Protein AF-W4M4Y8-F1 (afdb_monomer_lite)

Organism: NCBI:txid1429439

pLDDT: mean 91.04, std 10.75, range [49.19, 98.5]

Radius of gyration: 14.83 Å; chains: 1; bounding box: 35×36×44 Å

Secondary structure (DSSP, 8-state):
-PPPPPSEEEEE-SSS-GGGGHHHHHHHT--EEEEE-SS-EEEEEEETTEEEEESB-SSSTT-BHHHHHHHHHHHTTS-HHHHHHHHHHHHHHHHT--

Structure (mmCIF, N/CA/C/O backbone):
data_AF-W4M4Y8-F1
#
_entry.id   AF-W4M4Y8-F1
#
loop_
_atom_site.group_PDB
_atom_site.id
_atom_site.type_symbol
_atom_site.label_atom_id
_atom_site.label_alt_id
_atom_site.label_comp_id
_atom_site.label_asym_id
_atom_site.label_entity_id
_atom_site.label_seq_id
_atom_site.pdbx_PDB_ins_code
_atom_site.Cartn_x
_atom_site.Cartn_y
_atom_site.Cartn_z
_atom_site.occupancy
_atom_site.B_iso_or_equiv
_atom_site.auth_seq_id
_atom_site.auth_comp_id
_atom_site.auth_asym_id
_atom_site.auth_atom_id
_atom_site.pdbx_PDB_model_num
ATOM 1 N N . THR A 1 1 ? -2.077 -7.140 28.956 1.00 71.75 1 THR A N 1
ATOM 2 C CA . THR A 1 1 ? -2.084 -5.978 28.047 1.00 71.75 1 THR A CA 1
ATOM 3 C C . THR A 1 1 ? -2.505 -6.479 26.687 1.00 71.75 1 THR A C 1
ATOM 5 O O . THR A 1 1 ? -2.150 -7.601 26.355 1.00 71.75 1 THR A O 1
ATOM 8 N N . VAL A 1 2 ? -3.345 -5.732 25.976 1.00 76.81 2 VAL A N 1
ATOM 9 C CA . VAL A 1 2 ? -3.768 -6.082 24.613 1.00 76.81 2 VAL A CA 1
ATOM 10 C C . VAL A 1 2 ? -2.926 -5.233 23.672 1.00 76.81 2 VAL A C 1
ATOM 12 O O . VAL A 1 2 ? -2.837 -4.024 23.888 1.00 76.81 2 VAL A O 1
ATOM 15 N N . ASP A 1 3 ? -2.270 -5.865 22.703 1.00 83.38 3 ASP A N 1
ATOM 16 C CA . ASP A 1 3 ? -1.486 -5.154 21.695 1.00 83.38 3 ASP A CA 1
ATOM 17 C C . ASP A 1 3 ? -2.423 -4.346 20.781 1.00 83.38 3 ASP A C 1
ATOM 19 O O . ASP A 1 3 ? -3.525 -4.819 20.476 1.00 83.38 3 ASP A O 1
ATOM 23 N N . PRO A 1 4 ? -2.036 -3.128 20.363 1.00 89.25 4 PRO A N 1
ATOM 24 C CA . PRO A 1 4 ? -2.847 -2.345 19.442 1.00 89.25 4 PRO A CA 1
ATOM 25 C C . PRO A 1 4 ? -2.946 -3.056 18.082 1.00 89.25 4 PRO A C 1
ATOM 27 O O . PRO A 1 4 ? -2.014 -3.771 17.691 1.00 89.25 4 PRO A O 1
ATOM 30 N N . PRO A 1 5 ? -4.049 -2.868 17.340 1.00 90.44 5 PRO A N 1
ATOM 31 C CA . PRO A 1 5 ? -4.131 -3.381 15.984 1.00 90.44 5 PRO A CA 1
ATOM 32 C C . PRO A 1 5 ? -3.094 -2.704 15.075 1.00 90.44 5 PRO A C 1
ATOM 34 O O . PRO A 1 5 ? -2.687 -1.572 15.337 1.00 90.44 5 PRO A O 1
ATOM 37 N N . PRO A 1 6 ? -2.673 -3.371 13.988 1.00 93.19 6 PRO A N 1
ATOM 38 C CA . PRO A 1 6 ? -1.873 -2.733 12.951 1.00 93.19 6 PRO A CA 1
ATOM 39 C C . PRO A 1 6 ? -2.598 -1.541 12.317 1.00 93.19 6 PRO A C 1
ATOM 41 O O . PRO A 1 6 ? -3.791 -1.624 12.022 1.00 93.19 6 PRO A O 1
ATOM 44 N N . ASP A 1 7 ? -1.853 -0.480 12.003 1.00 95.06 7 ASP A N 1
ATOM 45 C CA . ASP A 1 7 ? -2.387 0.660 11.248 1.00 95.06 7 ASP A CA 1
ATOM 46 C C . ASP A 1 7 ? -2.684 0.295 9.783 1.00 95.06 7 ASP A C 1
ATOM 48 O O . ASP A 1 7 ? -3.655 0.775 9.202 1.00 95.06 7 ASP A O 1
ATOM 52 N N . LEU A 1 8 ? -1.866 -0.580 9.186 1.00 96.56 8 LEU A N 1
ATOM 53 C CA . LEU A 1 8 ? -1.968 -1.002 7.788 1.00 96.56 8 LEU A CA 1
ATOM 54 C C . LEU A 1 8 ? -1.748 -2.512 7.643 1.00 96.56 8 LEU A C 1
ATOM 56 O O . LEU A 1 8 ? -0.762 -3.060 8.138 1.00 96.56 8 LEU A O 1
ATOM 60 N N . VAL A 1 9 ? -2.622 -3.168 6.881 1.00 95.88 9 VAL A N 1
ATOM 61 C CA . VAL A 1 9 ? -2.458 -4.552 6.409 1.00 95.88 9 VAL A CA 1
ATOM 62 C C . VAL A 1 9 ? -2.344 -4.567 4.884 1.00 95.88 9 VAL A C 1
ATOM 64 O O . VAL A 1 9 ? -3.058 -3.844 4.197 1.00 95.88 9 VAL A O 1
ATOM 67 N N . ILE A 1 10 ? -1.466 -5.409 4.333 1.00 95.31 10 ILE A N 1
ATOM 68 C CA . ILE A 1 10 ? -1.330 -5.610 2.883 1.00 95.31 10 ILE A CA 1
ATOM 69 C C . ILE A 1 10 ? -1.691 -7.060 2.548 1.00 95.31 10 ILE A C 1
ATOM 71 O O . ILE A 1 10 ? -1.078 -7.995 3.061 1.00 95.31 10 ILE A O 1
ATOM 75 N N . GLU A 1 11 ? -2.669 -7.239 1.668 1.00 93.31 11 GLU A N 1
ATOM 76 C CA . GLU A 1 11 ? -3.188 -8.521 1.192 1.00 93.31 11 GLU A CA 1
ATOM 77 C C . GLU A 1 11 ? -2.898 -8.704 -0.304 1.00 93.31 11 GLU A C 1
ATOM 79 O O . GLU A 1 11 ? -3.016 -7.770 -1.103 1.00 93.31 11 GLU A O 1
ATOM 84 N N . VAL A 1 12 ? -2.532 -9.929 -0.689 1.00 90.06 12 VAL A N 1
ATOM 85 C CA . VAL A 1 12 ? -2.234 -10.315 -2.075 1.00 90.06 12 VAL A CA 1
ATOM 86 C C . VAL A 1 12 ? -3.147 -11.478 -2.475 1.00 90.06 12 VAL A C 1
ATOM 88 O O . VAL A 1 12 ? -2.913 -12.633 -2.120 1.00 90.06 12 VAL A O 1
ATOM 91 N N . ASP A 1 13 ? -4.178 -11.161 -3.252 1.00 83.88 13 ASP A N 1
ATOM 92 C CA . A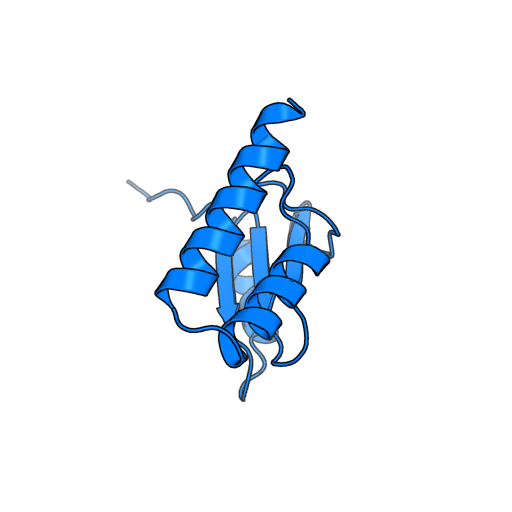SP A 1 13 ? -5.310 -12.021 -3.598 1.00 83.88 13 ASP A CA 1
ATOM 93 C C . ASP A 1 13 ? -5.202 -12.526 -5.034 1.00 83.88 13 ASP A C 1
ATOM 95 O O . ASP A 1 13 ? -5.958 -12.119 -5.912 1.00 83.88 13 ASP A O 1
ATOM 99 N N . ILE A 1 14 ? -4.251 -13.420 -5.298 1.00 72.38 14 ILE A N 1
ATOM 100 C CA . ILE A 1 14 ? -4.061 -13.954 -6.657 1.00 72.38 14 ILE A CA 1
ATOM 101 C C . ILE A 1 14 ? -4.976 -15.157 -6.928 1.00 72.38 14 ILE A C 1
ATOM 103 O O . ILE A 1 14 ? -5.449 -15.344 -8.045 1.00 72.38 14 ILE A O 1
ATOM 107 N N . THR A 1 15 ? -5.224 -15.997 -5.919 1.00 65.69 15 THR A N 1
ATOM 108 C CA . THR A 1 15 ? -5.928 -17.285 -6.090 1.00 65.69 15 THR A CA 1
ATOM 109 C C . THR A 1 15 ? -7.088 -17.507 -5.119 1.00 65.69 15 THR A C 1
ATOM 111 O O . THR A 1 15 ? -7.982 -18.296 -5.417 1.00 65.69 15 THR A O 1
ATOM 114 N N . HIS A 1 16 ? -7.119 -16.806 -3.981 1.00 60.75 16 HIS A N 1
ATOM 115 C CA . HIS A 1 16 ? -8.173 -16.913 -2.970 1.00 60.75 16 HIS A CA 1
ATOM 116 C C . HIS A 1 16 ? -8.700 -15.522 -2.608 1.00 60.75 16 HIS A C 1
ATOM 118 O O . HIS A 1 16 ? -7.916 -14.619 -2.324 1.00 60.75 16 HIS A O 1
ATOM 124 N N . LEU A 1 17 ? -10.028 -15.351 -2.610 1.00 63.00 17 LEU A N 1
ATOM 125 C CA . LEU A 1 17 ? -10.666 -14.083 -2.255 1.00 63.00 17 LEU A CA 1
ATOM 126 C C . LEU A 1 17 ? -10.490 -13.783 -0.759 1.00 63.00 17 LEU A C 1
ATOM 128 O O . LEU A 1 17 ? -11.162 -14.361 0.094 1.00 63.00 17 LEU A O 1
ATOM 132 N N . SER A 1 18 ? -9.635 -12.816 -0.454 1.00 60.41 18 SER A N 1
ATOM 133 C CA . SER A 1 18 ? -9.389 -12.279 0.886 1.00 60.41 18 SER A CA 1
ATOM 134 C C . SER A 1 18 ? -10.460 -11.280 1.330 1.00 60.41 18 SER A C 1
ATOM 136 O O . SER A 1 18 ? -10.453 -10.823 2.469 1.00 60.41 18 SER A O 1
ATOM 138 N N . LEU A 1 19 ? -11.466 -11.011 0.482 1.00 59.09 19 LEU A N 1
ATOM 139 C CA . LEU A 1 19 ? -12.681 -10.274 0.861 1.00 59.09 19 LEU A CA 1
ATOM 140 C C . LEU A 1 19 ? -13.346 -10.853 2.125 1.00 59.09 19 LEU A C 1
ATOM 142 O O . LEU A 1 19 ? -13.911 -10.103 2.915 1.00 59.09 19 LEU A O 1
ATOM 146 N N . ASN A 1 20 ? -13.192 -12.157 2.378 1.00 73.81 20 ASN A N 1
ATOM 147 C CA . ASN A 1 20 ? -13.682 -12.808 3.596 1.00 73.81 20 ASN A CA 1
ATOM 148 C C . ASN A 1 20 ? -12.961 -12.365 4.888 1.00 73.81 20 ASN A C 1
ATOM 150 O O . ASN A 1 20 ? -13.456 -12.659 5.974 1.00 73.81 20 ASN A O 1
ATOM 154 N N . LYS A 1 21 ? -11.814 -11.674 4.805 1.00 84.88 21 LYS A N 1
ATOM 155 C CA . LYS A 1 21 ? -11.048 -11.194 5.969 1.00 84.88 21 LYS A CA 1
ATOM 156 C C . LYS A 1 21 ? -11.362 -9.752 6.368 1.00 84.88 21 LYS A C 1
ATOM 158 O O . LYS A 1 21 ? -11.103 -9.390 7.510 1.00 84.88 21 LYS A O 1
ATOM 163 N N . LEU A 1 22 ? -11.941 -8.939 5.478 1.00 90.75 22 LEU A N 1
ATOM 164 C CA . LEU A 1 22 ? -12.261 -7.538 5.790 1.00 90.75 22 LEU A CA 1
ATOM 165 C C . LEU A 1 22 ? -13.146 -7.393 7.046 1.00 90.75 22 LEU A C 1
ATOM 167 O O . LEU A 1 22 ? -12.803 -6.582 7.900 1.00 90.75 22 LEU A O 1
ATOM 171 N N . PRO A 1 23 ? -14.206 -8.199 7.264 1.00 92.38 23 PRO A N 1
ATOM 172 C CA . PRO A 1 23 ? -14.983 -8.107 8.504 1.00 92.38 23 PRO A CA 1
ATOM 173 C C . PRO A 1 23 ? -14.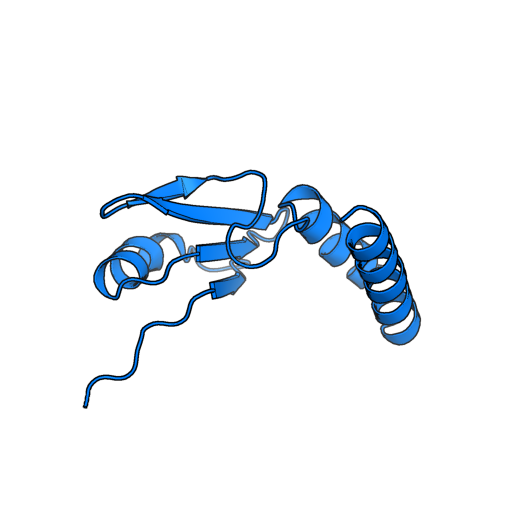169 -8.420 9.771 1.00 92.38 23 PRO A C 1
ATOM 175 O O . PRO A 1 23 ? -14.410 -7.825 10.817 1.00 92.38 23 PRO A O 1
ATOM 178 N N . LEU A 1 24 ? -13.185 -9.325 9.688 1.00 91.69 24 LEU A N 1
ATOM 179 C CA . LEU A 1 24 ? -12.291 -9.636 10.808 1.00 91.69 24 LEU A CA 1
ATOM 180 C C . LEU A 1 24 ? -11.358 -8.459 11.113 1.00 91.69 24 LEU A C 1
ATOM 182 O O . LEU A 1 24 ? -11.191 -8.104 12.276 1.00 91.69 24 LEU A O 1
ATOM 186 N N . TYR A 1 25 ? -10.775 -7.848 10.080 1.00 93.81 25 TYR A N 1
ATOM 187 C CA . TYR A 1 25 ? -9.904 -6.681 10.231 1.00 93.81 25 TYR A CA 1
ATOM 188 C C . TYR A 1 25 ? -10.647 -5.466 10.793 1.00 93.81 25 TYR A C 1
ATOM 190 O O . TYR A 1 25 ? -10.114 -4.791 11.672 1.00 93.81 25 TYR A O 1
ATOM 198 N N . ALA A 1 26 ? -11.905 -5.264 10.393 1.00 94.38 26 ALA A N 1
ATOM 199 C CA . ALA A 1 26 ? -12.770 -4.248 10.985 1.00 94.38 26 ALA A CA 1
ATOM 200 C C . ALA A 1 26 ? -13.038 -4.537 12.472 1.00 94.38 26 ALA A C 1
ATOM 202 O O . ALA A 1 26 ? -12.870 -3.656 13.309 1.00 94.38 26 ALA A O 1
ATOM 203 N N . ALA A 1 27 ? -13.364 -5.789 12.820 1.00 93.12 27 ALA A N 1
ATOM 204 C CA . ALA A 1 27 ? -13.668 -6.186 14.197 1.00 93.12 27 ALA A CA 1
ATOM 205 C C . ALA A 1 27 ? -12.490 -6.014 15.173 1.00 93.12 27 ALA A C 1
ATOM 207 O O . ALA A 1 27 ? -12.714 -5.812 16.365 1.00 93.12 27 ALA A O 1
ATOM 208 N N . ILE A 1 28 ? -11.247 -6.101 14.687 1.00 92.19 28 ILE A N 1
ATOM 209 C CA . ILE A 1 28 ? -10.047 -5.844 15.499 1.00 92.19 28 ILE A CA 1
ATOM 210 C C . ILE A 1 28 ? -9.521 -4.407 15.359 1.00 92.19 28 ILE A C 1
ATOM 212 O O . ILE A 1 28 ? -8.565 -4.062 16.041 1.00 92.19 28 ILE A O 1
ATOM 216 N N . GLY A 1 29 ? -10.137 -3.567 14.521 1.00 93.44 29 GLY A N 1
ATOM 217 C CA . GLY A 1 29 ? -9.814 -2.144 14.401 1.00 93.44 29 GLY A CA 1
ATOM 218 C C . GLY A 1 29 ? -8.596 -1.814 13.533 1.00 93.44 29 GLY A C 1
ATOM 219 O O . GLY A 1 29 ? -7.913 -0.834 13.814 1.00 93.44 29 GLY A O 1
ATOM 220 N N . VAL A 1 30 ? -8.299 -2.604 12.497 1.00 95.88 30 VAL A N 1
ATOM 221 C CA . VAL A 1 30 ? -7.250 -2.250 11.521 1.00 95.88 30 VAL A CA 1
ATOM 222 C C . VAL A 1 30 ? -7.698 -1.034 10.708 1.00 95.88 30 VAL A C 1
ATOM 224 O O . VAL A 1 30 ? -8.703 -1.096 9.998 1.00 95.88 30 VAL A O 1
ATOM 227 N N . THR A 1 31 ? -6.933 0.055 10.769 1.00 96.19 31 THR A N 1
ATOM 228 C CA . THR A 1 31 ? -7.301 1.337 10.145 1.00 96.19 31 THR A CA 1
ATOM 229 C C . THR A 1 31 ? -7.381 1.247 8.619 1.00 96.19 31 THR A C 1
ATOM 231 O O . THR A 1 31 ? -8.313 1.780 8.011 1.00 96.19 31 THR A O 1
ATOM 234 N N . GLU A 1 32 ? -6.431 0.557 7.986 1.00 97.75 32 GLU A N 1
ATOM 235 C CA . GLU A 1 32 ? -6.308 0.517 6.530 1.00 97.75 32 GLU A CA 1
ATOM 236 C C . GLU A 1 32 ? -5.889 -0.863 6.006 1.00 97.75 32 GLU A C 1
ATOM 238 O O . GLU A 1 32 ? -5.068 -1.560 6.604 1.00 97.75 32 GLU A O 1
ATOM 243 N N . VAL A 1 33 ? -6.435 -1.261 4.855 1.00 97.12 33 VAL A N 1
ATOM 244 C CA . VAL A 1 33 ? -6.075 -2.503 4.160 1.00 97.12 33 VAL A CA 1
ATOM 245 C C . VAL A 1 33 ? -5.785 -2.206 2.693 1.00 97.12 33 VAL A C 1
ATOM 247 O O . VAL A 1 33 ? -6.636 -1.687 1.974 1.00 97.12 33 VAL A O 1
ATOM 250 N N . TRP A 1 34 ? -4.604 -2.578 2.208 1.00 97.50 34 TRP A N 1
ATOM 251 C CA . TRP A 1 34 ? -4.287 -2.584 0.779 1.00 97.50 34 TRP A CA 1
ATOM 252 C C . TRP A 1 34 ? -4.485 -3.983 0.228 1.00 97.50 34 TRP A C 1
ATOM 254 O O . TRP A 1 34 ? -3.874 -4.930 0.710 1.00 97.50 34 TRP A O 1
ATOM 264 N N . ARG A 1 35 ? -5.306 -4.120 -0.807 1.00 95.69 35 ARG A N 1
ATOM 265 C CA . ARG A 1 35 ? -5.583 -5.406 -1.446 1.00 95.69 35 ARG A CA 1
ATOM 266 C C . ARG A 1 35 ? -5.122 -5.369 -2.889 1.00 95.69 35 ARG A C 1
ATOM 268 O O . ARG A 1 35 ? -5.646 -4.576 -3.665 1.00 95.69 35 ARG A O 1
ATOM 275 N N . TYR A 1 36 ? -4.199 -6.249 -3.253 1.00 95.00 36 TYR A N 1
ATOM 276 C CA . TYR A 1 36 ? -3.828 -6.486 -4.644 1.00 95.00 36 TYR A CA 1
ATOM 277 C C . TYR A 1 36 ? -4.568 -7.707 -5.190 1.00 95.00 36 TYR A C 1
ATOM 279 O O . TYR A 1 36 ? -4.378 -8.801 -4.672 1.00 95.00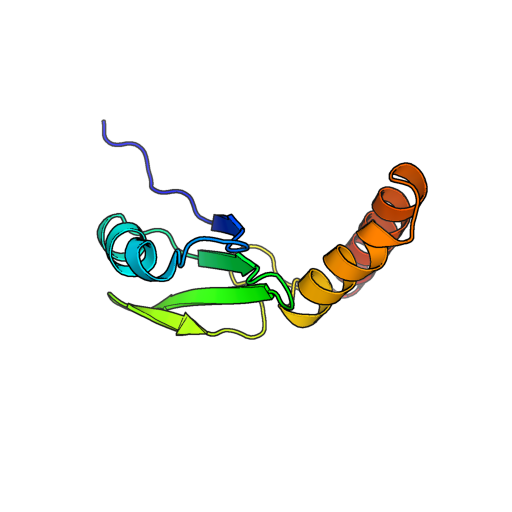 36 TYR A O 1
ATOM 287 N N . ASP A 1 37 ? -5.380 -7.553 -6.235 1.00 91.94 37 ASP A N 1
ATOM 288 C CA . ASP A 1 37 ? -6.208 -8.639 -6.798 1.00 91.94 37 ASP A CA 1
ATOM 289 C C . ASP A 1 37 ? -5.555 -9.401 -7.968 1.00 91.94 37 ASP A C 1
ATOM 291 O O . ASP A 1 37 ? -6.201 -10.180 -8.667 1.00 91.94 37 ASP A O 1
ATOM 295 N N . GLY A 1 38 ? -4.264 -9.158 -8.207 1.00 91.69 38 GLY A N 1
ATOM 296 C CA . GLY A 1 38 ? -3.527 -9.688 -9.357 1.00 91.69 38 GLY A CA 1
ATOM 297 C C . GLY A 1 38 ? -3.481 -8.752 -10.563 1.00 91.69 38 GLY A C 1
ATOM 298 O O . GLY A 1 38 ? -2.612 -8.936 -11.426 1.00 91.69 38 GLY A O 1
ATOM 299 N N . ALA A 1 39 ? -4.326 -7.719 -10.587 1.00 93.00 39 ALA A N 1
ATOM 300 C CA . ALA A 1 39 ? -4.327 -6.671 -11.598 1.00 93.00 39 ALA A CA 1
ATOM 301 C C . ALA A 1 39 ? -4.061 -5.289 -10.989 1.00 93.00 39 ALA A C 1
ATOM 303 O O . ALA A 1 39 ? -3.148 -4.600 -11.445 1.00 93.00 39 ALA A O 1
ATOM 304 N N . SER A 1 40 ? -4.791 -4.903 -9.941 1.00 95.50 40 SER A N 1
ATOM 305 C CA . SER A 1 40 ? -4.707 -3.578 -9.322 1.00 95.50 40 SER A CA 1
ATOM 306 C C . SER A 1 40 ? -4.722 -3.633 -7.798 1.00 95.50 40 SER A C 1
ATOM 308 O O . SER A 1 40 ? -5.096 -4.631 -7.179 1.00 95.50 40 SER A O 1
ATOM 310 N N . VAL A 1 41 ? -4.251 -2.549 -7.180 1.00 97.44 41 VAL A N 1
ATOM 311 C CA . VAL A 1 41 ? -4.347 -2.336 -5.736 1.00 97.44 41 VAL A CA 1
ATOM 312 C C . VAL A 1 41 ? -5.591 -1.515 -5.440 1.00 97.44 41 VAL A C 1
ATOM 314 O O . VAL A 1 41 ? -5.775 -0.445 -6.009 1.00 97.44 41 VAL A O 1
ATOM 317 N N . THR A 1 42 ? -6.417 -1.983 -4.510 1.00 97.06 42 THR A N 1
ATOM 318 C CA . THR A 1 42 ? -7.467 -1.182 -3.870 1.00 97.06 42 THR A CA 1
ATOM 319 C C . THR A 1 42 ? -7.043 -0.847 -2.446 1.00 97.06 42 THR A C 1
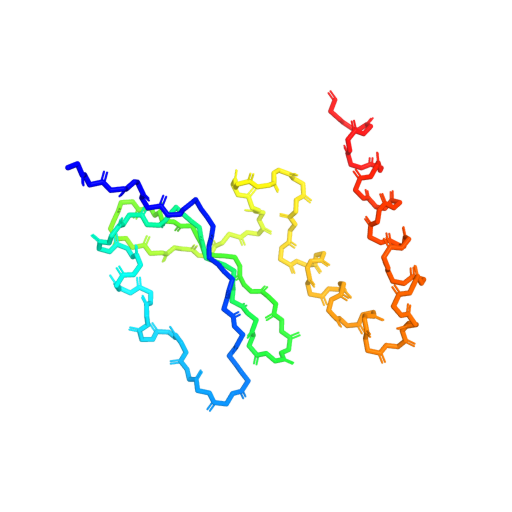ATOM 321 O O . THR A 1 42 ? -6.618 -1.737 -1.708 1.00 97.06 42 THR A O 1
ATOM 324 N N . ILE A 1 43 ? -7.173 0.420 -2.056 1.00 98.00 43 ILE A N 1
ATOM 325 C CA . ILE A 1 43 ? -6.988 0.867 -0.672 1.00 98.00 43 ILE A CA 1
ATOM 326 C C . ILE A 1 43 ? -8.362 0.891 -0.009 1.00 98.00 43 ILE A C 1
ATOM 328 O O . ILE A 1 43 ? -9.291 1.500 -0.535 1.00 98.00 43 ILE A O 1
ATOM 332 N N . TYR A 1 44 ? -8.487 0.230 1.134 1.00 97.00 44 TYR A N 1
ATOM 333 C CA . TYR A 1 44 ? -9.678 0.232 1.970 1.00 97.00 44 TYR A CA 1
ATOM 334 C C . TYR A 1 44 ? -9.380 0.939 3.286 1.00 97.00 44 TYR A C 1
ATOM 336 O O . TYR A 1 44 ? -8.443 0.556 3.980 1.00 97.00 44 TYR A O 1
ATOM 344 N N . THR A 1 45 ? -10.199 1.916 3.660 1.00 97.06 45 THR A N 1
ATOM 345 C CA . THR A 1 45 ? -10.125 2.588 4.962 1.00 97.06 45 THR A CA 1
ATOM 346 C C . THR A 1 45 ? -11.323 2.204 5.8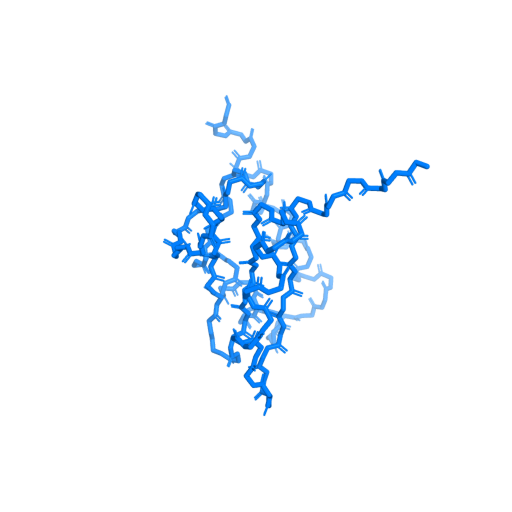19 1.00 97.06 45 THR A C 1
ATOM 348 O O . THR A 1 45 ? -12.446 2.074 5.317 1.00 97.06 45 THR A O 1
ATOM 351 N N . LEU A 1 46 ? -11.077 1.962 7.107 1.00 96.62 46 LEU A N 1
ATOM 352 C CA . LEU A 1 46 ? -12.125 1.644 8.067 1.00 96.62 46 LEU A CA 1
ATOM 353 C C . LEU A 1 46 ? -12.898 2.922 8.413 1.00 96.62 46 LEU A C 1
ATOM 355 O O . LEU A 1 46 ? -12.346 3.863 8.980 1.00 96.62 46 LEU A O 1
ATOM 359 N N . ALA A 1 47 ? -14.184 2.950 8.074 1.00 92.44 47 ALA A N 1
ATOM 360 C CA . ALA A 1 47 ? -15.112 4.004 8.453 1.00 92.44 47 ALA A CA 1
ATOM 361 C C . ALA A 1 47 ? -16.209 3.397 9.332 1.00 92.44 47 ALA A C 1
ATOM 363 O O . ALA A 1 47 ? -16.995 2.567 8.874 1.00 92.44 47 ALA A O 1
ATOM 364 N N . GLN A 1 48 ? -16.265 3.822 10.598 1.00 86.88 48 GLN A N 1
ATOM 365 C CA . GLN A 1 48 ? -17.105 3.191 11.623 1.00 86.88 48 GLN A CA 1
ATOM 366 C C . GLN A 1 48 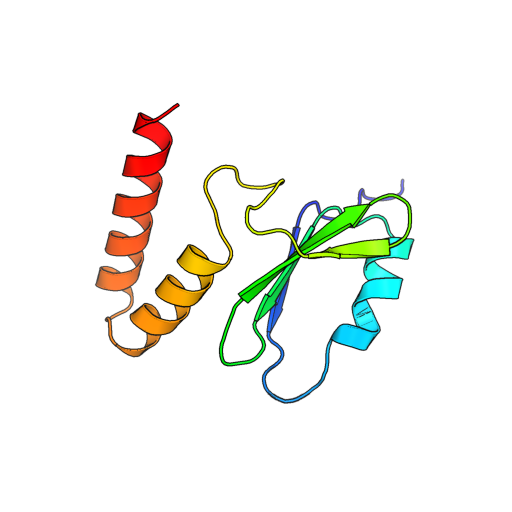? -16.743 1.702 11.763 1.00 86.88 48 GLN A C 1
ATOM 368 O O . GLN A 1 48 ? -15.651 1.401 12.231 1.00 86.88 48 GLN A O 1
ATOM 373 N N . ASP A 1 49 ? -17.608 0.798 11.300 1.00 89.25 49 ASP A N 1
ATOM 374 C CA . ASP A 1 49 ? -17.440 -0.656 11.423 1.00 89.25 49 ASP A CA 1
ATOM 375 C C . ASP A 1 49 ? -17.256 -1.355 10.062 1.00 89.25 49 ASP A C 1
ATOM 377 O O . ASP A 1 49 ? -17.315 -2.583 9.972 1.00 89.25 49 ASP A O 1
ATOM 381 N N . ALA A 1 50 ? -17.072 -0.594 8.976 1.00 93.00 50 ALA A N 1
ATOM 382 C CA . ALA A 1 50 ? -16.966 -1.144 7.629 1.00 93.00 50 ALA A CA 1
ATOM 383 C C . ALA A 1 50 ? -15.880 -0.464 6.792 1.00 93.00 50 ALA A C 1
ATOM 385 O O . ALA A 1 50 ? -15.580 0.719 6.938 1.00 93.00 50 ALA A O 1
ATOM 386 N N . TYR A 1 51 ? -15.306 -1.229 5.868 1.00 95.62 51 TYR A N 1
ATOM 387 C CA . TYR A 1 51 ? -14.324 -0.712 4.927 1.00 95.62 51 TYR A CA 1
ATOM 388 C C . TYR A 1 51 ? -14.984 -0.022 3.735 1.00 95.62 51 TYR A C 1
ATOM 390 O O . TYR A 1 51 ? -15.922 -0.551 3.135 1.00 95.62 51 TYR A O 1
ATOM 398 N N . THR A 1 52 ? -14.422 1.117 3.339 1.00 95.38 52 THR A N 1
ATOM 399 C CA . THR A 1 52 ? -14.755 1.818 2.092 1.00 95.38 52 THR A CA 1
ATOM 400 C C . THR A 1 52 ? -13.505 1.987 1.239 1.00 95.38 52 THR A C 1
ATOM 402 O O . THR A 1 52 ? -12.401 2.081 1.771 1.00 95.38 52 THR A O 1
ATOM 405 N N . SER A 1 53 ? -13.649 1.975 -0.088 1.00 96.00 53 SER A N 1
ATOM 406 C CA . SER A 1 53 ? -12.513 2.202 -0.984 1.00 96.00 53 SER A CA 1
ATOM 407 C C . SER A 1 53 ? -12.074 3.666 -0.946 1.00 96.00 53 SER A C 1
ATOM 409 O O . SER A 1 53 ? -12.917 4.557 -1.053 1.00 96.00 53 SER A O 1
ATOM 411 N N . SER A 1 54 ? -10.766 3.899 -0.888 1.00 96.75 54 SER A N 1
ATOM 412 C CA . SER A 1 54 ? -10.137 5.216 -0.989 1.00 96.75 54 SER A CA 1
ATOM 413 C C . SER A 1 54 ? -9.153 5.251 -2.160 1.00 96.75 54 SER A C 1
ATOM 415 O O . SER A 1 54 ? -8.536 4.242 -2.508 1.00 96.75 54 SER A O 1
ATOM 417 N N . GLU A 1 55 ? -8.985 6.421 -2.771 1.00 96.88 55 GLU A N 1
ATOM 418 C CA . GLU A 1 55 ? -7.957 6.636 -3.797 1.00 96.88 55 GLU A CA 1
ATOM 419 C C . GLU A 1 55 ? -6.562 6.815 -3.182 1.00 96.88 55 GLU A C 1
ATOM 421 O O . GLU A 1 55 ? -5.570 6.374 -3.767 1.00 96.88 55 GLU A O 1
ATOM 426 N N . THR A 1 56 ? -6.496 7.397 -1.982 1.00 97.19 56 THR A N 1
ATOM 427 C CA . THR A 1 56 ? -5.255 7.758 -1.283 1.00 97.19 56 THR A CA 1
ATOM 428 C C . THR A 1 56 ? -5.197 7.085 0.085 1.00 97.19 56 THR A C 1
ATOM 430 O O . THR A 1 56 ? -6.216 6.957 0.770 1.00 97.19 56 THR A O 1
ATOM 433 N N . SER A 1 57 ? -4.003 6.653 0.480 1.00 97.56 57 SER A N 1
ATOM 434 C CA . SER A 1 57 ? -3.719 6.105 1.804 1.00 97.56 57 SER A CA 1
ATOM 435 C C . SER A 1 57 ? -3.864 7.179 2.882 1.00 97.56 57 SER A C 1
ATOM 437 O O . SER A 1 57 ? -3.367 8.297 2.747 1.00 97.56 57 SER A O 1
ATOM 439 N N . HIS A 1 58 ? -4.535 6.813 3.968 1.00 95.00 58 HIS A N 1
ATOM 440 C CA . HIS A 1 58 ? -4.593 7.573 5.207 1.00 95.00 58 HIS A CA 1
ATOM 441 C C . HIS A 1 58 ? -3.324 7.357 6.048 1.00 95.00 58 HIS A C 1
ATOM 443 O O . HIS A 1 58 ? -2.858 8.284 6.705 1.00 95.00 58 HIS A O 1
ATOM 449 N N . VAL A 1 59 ? -2.746 6.150 6.022 1.00 95.69 59 VAL A N 1
ATOM 450 C CA . VAL A 1 59 ? -1.538 5.804 6.801 1.00 95.69 59 VAL A CA 1
ATOM 451 C C . VAL A 1 59 ? -0.257 6.380 6.186 1.00 95.69 59 VAL A C 1
ATOM 453 O O . VAL A 1 59 ? 0.654 6.778 6.910 1.00 95.69 59 VAL A O 1
ATOM 456 N N . LEU A 1 60 ? -0.174 6.438 4.854 1.00 94.44 60 LEU A N 1
ATOM 457 C CA . LEU A 1 60 ? 0.974 6.946 4.102 1.00 94.44 60 LEU A CA 1
ATOM 458 C C . LEU A 1 60 ? 0.516 8.037 3.121 1.00 94.44 60 LEU A C 1
ATOM 460 O O . LEU A 1 60 ? 0.253 7.739 1.951 1.00 94.44 60 LEU A O 1
ATOM 464 N N . PRO A 1 61 ? 0.428 9.302 3.576 1.00 88.25 61 PRO A N 1
ATOM 465 C CA . PRO A 1 61 ? 0.047 10.424 2.724 1.00 88.25 61 PRO A CA 1
ATOM 466 C C . PRO A 1 61 ? 0.886 10.463 1.438 1.00 88.25 61 PRO A C 1
ATOM 468 O O . PRO A 1 61 ? 2.075 10.151 1.452 1.00 88.25 61 PRO A O 1
ATOM 471 N N . SER A 1 62 ? 0.255 10.815 0.317 1.00 92.88 62 SER A N 1
ATOM 472 C CA . SER A 1 62 ? 0.801 10.760 -1.058 1.00 92.88 62 SER A CA 1
ATOM 473 C C . SER A 1 62 ? 0.837 9.382 -1.730 1.00 92.88 62 SER A C 1
ATOM 475 O O . SER A 1 62 ? 1.011 9.309 -2.949 1.00 92.88 62 SER A O 1
ATOM 477 N N . VAL A 1 63 ? 0.619 8.277 -1.009 1.00 97.06 63 VAL A N 1
ATOM 478 C CA . VAL A 1 63 ? 0.473 6.958 -1.645 1.00 97.06 63 VAL A CA 1
ATOM 479 C C . VAL A 1 63 ? -0.952 6.785 -2.166 1.00 97.06 63 VAL A C 1
ATOM 481 O O . VAL A 1 63 ? -1.906 6.798 -1.394 1.00 97.06 63 VAL A O 1
ATOM 484 N N . THR A 1 64 ? -1.100 6.564 -3.473 1.00 97.88 64 THR A N 1
ATOM 485 C CA . THR A 1 64 ? -2.393 6.261 -4.103 1.00 97.88 64 THR A CA 1
ATOM 486 C C . THR A 1 64 ? -2.466 4.819 -4.591 1.00 97.88 64 THR A C 1
ATOM 488 O O . THR A 1 64 ? -1.448 4.189 -4.898 1.00 97.88 64 THR A O 1
ATOM 491 N N . SER A 1 65 ? -3.686 4.301 -4.726 1.00 97.94 65 SER A N 1
ATOM 492 C CA . SER A 1 65 ? -3.956 2.992 -5.338 1.00 97.94 65 SER A CA 1
ATOM 493 C C . SER A 1 65 ? -3.342 2.870 -6.741 1.00 97.94 65 SER A C 1
ATOM 495 O O . SER A 1 65 ? -2.784 1.828 -7.101 1.00 97.94 65 SER A O 1
ATOM 497 N N . ALA A 1 66 ? -3.367 3.963 -7.509 1.00 98.25 66 ALA A N 1
ATOM 498 C CA . ALA A 1 66 ? -2.772 4.052 -8.837 1.00 98.25 66 ALA A CA 1
ATOM 499 C C . ALA A 1 66 ? -1.241 3.911 -8.802 1.00 98.25 66 ALA A C 1
ATOM 501 O O . ALA A 1 66 ? -0.689 3.099 -9.545 1.00 98.25 66 ALA A O 1
ATOM 502 N N . VAL A 1 67 ? -0.556 4.636 -7.908 1.00 98.06 67 VAL A N 1
ATOM 503 C CA . VAL A 1 67 ? 0.907 4.542 -7.759 1.00 98.06 67 VAL A CA 1
ATOM 504 C C . VAL A 1 67 ? 1.327 3.139 -7.322 1.00 98.06 67 VAL A C 1
ATOM 506 O O . VAL A 1 67 ? 2.265 2.574 -7.883 1.00 98.06 67 VAL A O 1
ATOM 509 N N . LEU A 1 68 ? 0.616 2.538 -6.364 1.00 98.00 68 LEU A N 1
ATOM 510 C CA . LEU A 1 68 ? 0.902 1.171 -5.920 1.00 98.00 68 LEU A CA 1
ATOM 511 C C . LEU A 1 68 ? 0.719 0.158 -7.054 1.00 98.00 68 LEU A C 1
ATOM 513 O O . LEU A 1 68 ? 1.579 -0.697 -7.268 1.00 98.00 68 LEU A O 1
ATOM 517 N N . THR A 1 69 ? -0.369 0.287 -7.817 1.00 98.19 69 THR A N 1
ATOM 518 C CA . THR A 1 69 ? -0.631 -0.553 -8.994 1.00 98.19 69 THR A CA 1
ATOM 519 C C . THR A 1 69 ? 0.494 -0.423 -10.022 1.00 98.19 69 THR A C 1
ATOM 521 O O . THR A 1 69 ? 1.005 -1.434 -10.510 1.00 98.19 69 THR A O 1
ATOM 524 N N . GLN A 1 70 ? 0.939 0.806 -10.299 1.00 98.19 70 GLN A N 1
ATOM 525 C CA . GLN A 1 70 ? 2.060 1.071 -11.195 1.00 98.19 70 GLN A CA 1
ATOM 526 C C . GLN A 1 70 ? 3.357 0.427 -10.692 1.00 98.19 70 GLN A C 1
ATOM 528 O O . GLN A 1 70 ? 4.037 -0.244 -11.465 1.00 98.19 70 GLN A O 1
ATOM 533 N N . PHE A 1 71 ? 3.697 0.570 -9.410 1.00 97.88 71 PHE A N 1
ATOM 534 C CA . PHE A 1 71 ? 4.917 -0.027 -8.865 1.00 97.88 71 PHE A CA 1
ATOM 535 C C . PHE A 1 71 ? 4.919 -1.547 -8.953 1.00 97.88 71 PHE A C 1
ATOM 537 O O . PHE A 1 71 ? 5.958 -2.128 -9.271 1.00 97.88 71 PHE A O 1
ATOM 544 N N . ILE A 1 72 ? 3.782 -2.203 -8.720 1.00 96.62 72 ILE A N 1
ATOM 545 C CA . ILE A 1 72 ? 3.687 -3.655 -8.889 1.00 96.62 72 ILE A CA 1
ATOM 546 C C . ILE A 1 72 ? 3.897 -4.041 -10.358 1.00 96.62 72 ILE A C 1
ATOM 548 O O . ILE A 1 72 ? 4.632 -4.994 -10.623 1.00 96.62 72 ILE A O 1
ATOM 552 N N . ALA A 1 73 ? 3.323 -3.302 -11.311 1.00 96.94 73 ALA A N 1
ATOM 553 C CA . ALA A 1 73 ? 3.549 -3.542 -12.737 1.00 96.94 73 ALA A CA 1
ATOM 554 C C . ALA A 1 73 ? 5.030 -3.361 -13.123 1.00 96.94 73 ALA A C 1
ATOM 556 O O . ALA A 1 73 ? 5.635 -4.288 -13.659 1.00 96.94 73 ALA A O 1
ATOM 557 N N . GLU A 1 74 ? 5.647 -2.233 -12.752 1.00 98.00 74 GLU A N 1
ATOM 558 C CA . GLU A 1 74 ? 7.065 -1.941 -13.016 1.00 98.00 74 GLU A CA 1
ATOM 559 C C . GLU A 1 74 ? 8.000 -3.003 -12.400 1.00 98.00 74 GLU A C 1
ATOM 561 O O . GLU A 1 74 ? 9.025 -3.347 -12.988 1.00 98.00 74 GLU A O 1
ATOM 566 N N . SER A 1 75 ? 7.644 -3.577 -11.242 1.00 96.69 75 SER A N 1
ATOM 567 C CA . SER A 1 75 ? 8.444 -4.621 -10.574 1.00 96.69 75 SER A CA 1
ATOM 568 C C . SER A 1 75 ? 8.602 -5.910 -11.388 1.00 96.69 75 SER A C 1
ATOM 570 O O . SER A 1 75 ? 9.539 -6.673 -11.150 1.00 96.69 75 SER A O 1
ATOM 572 N N . ARG A 1 76 ? 7.695 -6.163 -12.342 1.00 94.81 76 ARG A N 1
ATOM 573 C CA . ARG A 1 76 ? 7.731 -7.343 -13.222 1.00 94.81 76 ARG A CA 1
ATOM 574 C C . ARG A 1 76 ? 8.715 -7.172 -14.378 1.00 94.81 76 ARG A C 1
ATOM 576 O O . ARG A 1 76 ? 9.152 -8.165 -14.953 1.00 94.81 76 ARG A O 1
ATOM 583 N N . GLU A 1 77 ? 9.055 -5.931 -14.708 1.00 96.56 77 GLU A N 1
ATOM 584 C CA . GLU A 1 77 ? 9.907 -5.570 -15.843 1.00 96.56 77 GLU A CA 1
ATOM 585 C C . GLU A 1 77 ? 11.311 -5.156 -15.389 1.00 96.56 77 GLU A C 1
ATOM 587 O O . GLU A 1 77 ? 12.316 -5.525 -16.001 1.00 96.56 77 GLU A O 1
ATOM 592 N N . LEU A 1 78 ? 11.394 -4.399 -14.293 1.00 97.31 78 LEU A N 1
ATOM 593 C CA . LEU A 1 78 ? 12.643 -3.865 -13.771 1.00 97.31 78 LEU A CA 1
ATOM 594 C C . LEU A 1 78 ? 13.369 -4.872 -12.881 1.00 97.31 78 LEU A C 1
ATOM 596 O O . LEU A 1 78 ? 12.782 -5.613 -12.092 1.00 97.31 78 LEU A O 1
ATOM 600 N N . ARG A 1 79 ? 14.703 -4.829 -12.921 1.00 97.75 79 ARG A N 1
ATOM 601 C CA . ARG A 1 79 ? 15.514 -5.517 -11.914 1.00 97.75 79 ARG A CA 1
ATOM 602 C C . ARG A 1 79 ? 15.278 -4.873 -10.550 1.00 97.75 79 ARG A C 1
ATOM 604 O O . ARG A 1 79 ? 15.154 -3.657 -10.435 1.00 97.75 79 ARG A O 1
ATOM 611 N N . ARG A 1 80 ? 15.313 -5.688 -9.493 1.00 96.62 80 ARG A N 1
ATOM 612 C CA . ARG A 1 80 ? 15.059 -5.242 -8.113 1.00 96.62 80 ARG A CA 1
ATOM 613 C C . ARG A 1 80 ? 15.832 -3.973 -7.694 1.00 96.62 80 ARG A C 1
ATOM 615 O O . ARG A 1 80 ? 15.200 -3.117 -7.079 1.00 96.62 80 ARG A O 1
ATOM 622 N N . PRO A 1 81 ? 17.138 -3.796 -7.993 1.00 98.06 81 PRO A N 1
ATOM 623 C CA . PRO A 1 81 ? 17.848 -2.565 -7.629 1.00 98.06 81 PRO A CA 1
ATOM 624 C C . PRO A 1 81 ? 17.294 -1.317 -8.328 1.00 98.06 81 PRO A C 1
ATOM 626 O O . PRO A 1 81 ? 17.141 -0.279 -7.686 1.00 98.06 81 PRO A O 1
ATOM 629 N N . ASP A 1 82 ? 16.953 -1.427 -9.614 1.00 98.38 82 ASP A N 1
ATOM 630 C CA . ASP A 1 82 ? 16.384 -0.327 -10.395 1.00 98.38 82 ASP A CA 1
ATOM 631 C C . ASP A 1 82 ? 14.977 0.021 -9.925 1.00 98.38 82 ASP A C 1
ATOM 633 O O . ASP A 1 82 ? 14.661 1.195 -9.751 1.00 98.38 82 ASP A O 1
ATOM 637 N N . TRP A 1 83 ? 14.167 -0.996 -9.630 1.00 98.50 83 TRP A N 1
ATOM 638 C CA . TRP A 1 83 ? 12.836 -0.810 -9.064 1.00 98.50 83 TRP A CA 1
ATOM 639 C C . TRP A 1 83 ? 12.884 -0.103 -7.699 1.00 98.50 83 TRP A C 1
ATOM 641 O O . TRP A 1 83 ? 12.184 0.882 -7.482 1.00 98.50 83 TRP A O 1
ATOM 651 N N . LEU A 1 84 ? 13.770 -0.530 -6.791 1.00 98.06 84 LEU A N 1
ATOM 652 C CA . LEU A 1 84 ? 13.930 0.121 -5.483 1.00 98.06 84 LEU A CA 1
ATOM 653 C C . LEU A 1 84 ? 14.387 1.579 -5.608 1.00 98.06 84 LEU A C 1
ATOM 655 O O . LEU A 1 84 ? 13.925 2.436 -4.854 1.00 98.06 84 LEU A O 1
ATOM 659 N N . ARG A 1 85 ? 15.290 1.869 -6.551 1.00 98.06 85 ARG A N 1
ATOM 660 C CA . ARG A 1 85 ? 15.726 3.237 -6.843 1.00 98.06 85 ARG A CA 1
ATOM 661 C C . ARG A 1 85 ? 14.563 4.084 -7.364 1.00 98.06 85 ARG A C 1
ATOM 663 O O . ARG A 1 85 ? 14.333 5.161 -6.829 1.00 98.06 85 ARG A O 1
ATOM 670 N N . ARG A 1 86 ? 13.790 3.562 -8.318 1.00 97.69 86 ARG A N 1
ATOM 671 C CA . ARG A 1 86 ? 12.598 4.207 -8.889 1.00 97.69 86 ARG A CA 1
ATOM 672 C C . ARG A 1 86 ? 11.534 4.545 -7.835 1.00 97.69 86 ARG A C 1
ATOM 674 O O . ARG A 1 86 ? 10.986 5.648 -7.864 1.00 97.69 86 ARG A O 1
ATOM 681 N N . VAL A 1 87 ? 11.258 3.632 -6.898 1.00 97.44 87 VAL A N 1
ATOM 682 C CA . VAL A 1 87 ? 10.327 3.873 -5.776 1.00 97.44 87 VAL A CA 1
ATOM 683 C C . VAL A 1 87 ? 10.881 4.938 -4.824 1.00 97.44 87 VAL A C 1
ATOM 685 O O . VAL A 1 87 ? 10.142 5.819 -4.389 1.00 97.44 87 VAL A O 1
ATOM 688 N N . ARG A 1 88 ? 12.187 4.905 -4.525 1.00 96.44 88 ARG A N 1
ATOM 689 C CA . ARG A 1 88 ? 12.838 5.892 -3.648 1.00 96.44 88 ARG A CA 1
ATOM 690 C C . ARG A 1 88 ? 12.831 7.299 -4.243 1.00 96.44 88 ARG A C 1
ATOM 692 O O . ARG A 1 88 ? 12.513 8.240 -3.526 1.00 96.44 88 ARG A O 1
ATOM 699 N N . GLU A 1 89 ? 13.174 7.436 -5.521 1.00 96.81 89 GLU A N 1
ATOM 700 C CA . GLU A 1 89 ? 13.143 8.716 -6.242 1.00 96.81 89 GLU A CA 1
ATOM 701 C C . GLU A 1 89 ? 11.727 9.310 -6.225 1.00 96.81 89 GLU A C 1
ATOM 703 O O . GLU A 1 89 ? 11.550 10.494 -5.941 1.00 96.81 89 GLU A O 1
ATOM 708 N N . TRP A 1 90 ? 10.703 8.474 -6.432 1.00 97.06 90 TRP A N 1
ATOM 709 C CA . TRP A 1 90 ? 9.315 8.905 -6.290 1.00 97.06 90 TRP A CA 1
ATOM 710 C C . TRP A 1 90 ? 8.996 9.363 -4.864 1.00 97.06 90 TRP A C 1
ATOM 712 O O . TRP A 1 90 ? 8.514 10.479 -4.696 1.00 97.06 90 TRP A O 1
ATOM 722 N N . ALA A 1 91 ? 9.318 8.566 -3.842 1.00 94.38 91 ALA A N 1
ATOM 723 C CA . ALA A 1 91 ? 9.024 8.917 -2.452 1.00 94.38 91 ALA A CA 1
ATOM 724 C C . ALA A 1 91 ? 9.687 10.246 -2.038 1.00 94.38 91 ALA A C 1
ATOM 726 O O . ALA A 1 91 ? 9.066 11.074 -1.378 1.00 94.38 91 ALA A O 1
ATOM 727 N N . GLN A 1 92 ? 10.921 10.489 -2.490 1.00 94.00 92 GLN A N 1
ATOM 728 C CA . GLN A 1 92 ? 11.629 11.753 -2.265 1.00 94.00 92 GLN A CA 1
ATOM 729 C C . GLN A 1 92 ? 10.955 12.941 -2.964 1.00 94.00 92 GLN A C 1
ATOM 731 O O . GLN A 1 92 ? 10.926 14.031 -2.401 1.00 94.00 92 GLN A O 1
ATOM 736 N N . SER A 1 93 ? 10.394 12.743 -4.162 1.00 93.50 93 SER A N 1
ATOM 737 C CA . SER A 1 93 ? 9.669 13.802 -4.880 1.00 93.50 93 SER A CA 1
ATOM 738 C C . SER A 1 93 ? 8.360 14.208 -4.201 1.00 93.50 93 SER A C 1
ATOM 740 O O . SER A 1 93 ? 7.953 15.356 -4.331 1.00 93.50 93 SER A O 1
ATOM 742 N N . GLN A 1 94 ? 7.712 13.288 -3.476 1.00 87.62 94 GLN A N 1
ATOM 743 C CA . GLN A 1 94 ? 6.478 13.581 -2.743 1.00 87.62 94 GLN A CA 1
ATOM 744 C C . GLN A 1 94 ? 6.766 14.347 -1.449 1.00 87.62 94 GLN A C 1
ATOM 746 O O . GLN A 1 94 ? 6.105 15.335 -1.174 1.00 87.62 94 GLN A O 1
ATOM 751 N N . ALA A 1 95 ? 7.822 13.972 -0.720 1.00 75.88 95 ALA A N 1
ATOM 752 C CA . ALA A 1 95 ? 8.242 14.678 0.496 1.00 75.88 95 ALA A CA 1
ATOM 753 C C . ALA A 1 95 ? 8.732 16.119 0.246 1.00 75.88 95 ALA A C 1
ATOM 755 O O . ALA A 1 95 ? 8.882 16.887 1.186 1.00 75.88 95 ALA A O 1
ATOM 756 N N . ALA A 1 96 ? 9.030 16.476 -1.007 1.00 69.00 96 ALA A N 1
ATOM 757 C CA . ALA A 1 96 ? 9.392 17.835 -1.405 1.00 69.00 96 ALA A CA 1
ATOM 758 C C . ALA A 1 96 ? 8.173 18.715 -1.759 1.00 69.00 96 ALA A C 1
ATOM 760 O O . ALA A 1 96 ? 8.358 19.882 -2.105 1.00 69.00 96 ALA A O 1
ATOM 761 N N . LEU A 1 97 ? 6.959 18.149 -1.736 1.00 58.41 97 LEU A N 1
ATOM 762 C CA . LEU A 1 97 ? 5.690 18.843 -1.990 1.00 58.41 97 LEU A CA 1
ATOM 763 C C . LEU A 1 97 ? 4.919 19.178 -0.696 1.00 58.41 97 LEU A C 1
ATOM 765 O O . LEU A 1 97 ? 3.911 19.881 -0.786 1.00 58.41 97 LEU A O 1
ATOM 769 N N . ASP A 1 98 ? 5.409 18.710 0.458 1.00 49.19 98 ASP A N 1
ATOM 770 C CA . ASP A 1 98 ? 4.954 19.055 1.817 1.00 49.19 98 ASP A CA 1
ATOM 771 C C . ASP A 1 98 ? 5.788 20.209 2.412 1.00 49.19 98 ASP A C 1
ATOM 773 O O . ASP A 1 98 ? 5.218 21.023 3.178 1.00 49.19 98 ASP A O 1
#

Sequence (98 aa):
TVDPPPDLVIEVDITHLSLNKLPLYAAIGVTEVWRYDGASVTIYTLAQDAYTSSETSHVLPSVTSAVLTQFIAESRELRRPDWLRRVREWAQSQAALD

InterPro domains:
  IPR008538 Putative restriction endonuclease [PF05685] (3-63)
  IPR012296 Nuclease, putative, TT1808 [G3DSA:3.90.1570.10] (1-73)

Foldseek 3Di:
DDDQQAQEAEEEAADHDCVVCQQVCLVRPHQWYWYHNVQWIWIWGRDPSGTDTDQADPVDGPDGRVVVNVLVVVPVVDDPVVSVVVVVVVVVVVVVVD